Protein AF-A0A402BDM7-F1 (afdb_monomer_lite)

InterPro domains:
  IPR021607 Protein of unknown function DUF3224 [PF11528] (4-86)
  IPR023159 SO1590-like superfam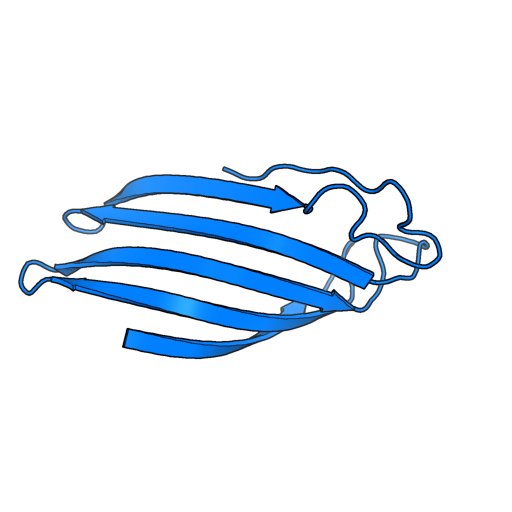ily [G3DSA:2.40.350.10] (1-87)
  IPR023159 SO1590-like superfamily [SSF159238] (5-86)

Structure (mmCIF, N/CA/C/O backbone):
data_AF-A0A402BDM7-F1
#
_entry.id   AF-A0A402BDM7-F1
#
loop_
_atom_site.group_PDB
_atom_site.id
_atom_site.type_symbol
_atom_site.label_atom_id
_atom_site.label_alt_id
_atom_site.label_comp_id
_atom_site.label_asym_id
_atom_site.label_entity_id
_atom_site.label_seq_id
_atom_site.pdbx_PDB_ins_code
_atom_site.Cartn_x
_atom_site.Cartn_y
_atom_site.Cartn_z
_atom_site.occupancy
_atom_site.B_iso_or_equiv
_atom_site.auth_seq_id
_atom_site.auth_comp_id
_atom_site.auth_asym_id
_atom_site.auth_atom_id
_atom_site.pdbx_PDB_model_num
ATOM 1 N N . MET A 1 1 ? 9.987 -8.110 -9.531 1.00 95.06 1 MET A N 1
ATOM 2 C CA . MET A 1 1 ? 10.604 -7.999 -8.187 1.00 95.06 1 MET A CA 1
ATOM 3 C C . MET A 1 1 ? 9.510 -7.862 -7.132 1.00 95.06 1 MET A C 1
ATOM 5 O O . MET A 1 1 ? 8.536 -7.174 -7.400 1.00 95.06 1 MET A O 1
ATOM 9 N N . LYS A 1 2 ? 9.647 -8.501 -5.963 1.00 97.50 2 LYS A N 1
ATOM 10 C CA . LYS A 1 2 ? 8.775 -8.287 -4.792 1.00 97.50 2 LYS A CA 1
ATOM 11 C C . LYS A 1 2 ? 9.575 -7.559 -3.712 1.00 97.50 2 LYS A C 1
ATOM 13 O O . LYS A 1 2 ? 10.731 -7.919 -3.506 1.00 97.50 2 LYS A O 1
ATOM 18 N N . THR A 1 3 ? 8.984 -6.574 -3.040 1.00 97.81 3 THR A N 1
ATOM 19 C CA . THR A 1 3 ? 9.623 -5.893 -1.904 1.00 97.81 3 THR A CA 1
ATOM 20 C C . THR A 1 3 ? 8.624 -5.558 -0.801 1.00 97.81 3 THR A C 1
ATOM 22 O O . THR A 1 3 ? 7.440 -5.358 -1.074 1.00 97.81 3 THR A O 1
ATOM 25 N N . ASP A 1 4 ? 9.122 -5.473 0.427 1.00 98.00 4 ASP A N 1
ATOM 26 C CA . ASP A 1 4 ? 8.388 -5.054 1.615 1.00 98.00 4 ASP A CA 1
ATOM 27 C C . ASP A 1 4 ? 8.866 -3.654 2.025 1.00 98.00 4 ASP A C 1
ATOM 29 O O . ASP A 1 4 ? 10.066 -3.400 2.132 1.00 98.00 4 ASP A O 1
ATOM 33 N N . VAL A 1 5 ? 7.934 -2.730 2.251 1.00 98.06 5 VAL A N 1
ATOM 34 C CA . VAL A 1 5 ? 8.226 -1.327 2.579 1.00 98.06 5 VAL A CA 1
ATOM 35 C C . VAL A 1 5 ? 7.513 -0.937 3.867 1.00 98.06 5 VAL A C 1
ATOM 37 O O . VAL A 1 5 ? 6.374 -1.339 4.098 1.00 98.06 5 VAL A O 1
ATOM 40 N N . LYS A 1 6 ? 8.171 -0.127 4.700 1.00 98.19 6 LYS A N 1
ATOM 41 C CA . LYS A 1 6 ? 7.562 0.532 5.861 1.00 98.19 6 LYS A CA 1
ATOM 42 C C . LYS A 1 6 ? 7.570 2.042 5.661 1.00 98.19 6 LYS A C 1
ATOM 44 O O . LYS A 1 6 ? 8.571 2.573 5.181 1.00 98.19 6 LYS A O 1
ATOM 49 N N . ARG A 1 7 ? 6.485 2.726 6.032 1.00 97.25 7 ARG A N 1
ATOM 50 C CA . ARG A 1 7 ? 6.398 4.198 5.980 1.00 97.25 7 ARG A CA 1
ATOM 51 C C . ARG A 1 7 ? 5.772 4.755 7.246 1.00 97.25 7 ARG A C 1
ATOM 53 O O . ARG A 1 7 ? 4.783 4.199 7.721 1.00 97.25 7 ARG A O 1
ATOM 60 N N . SER A 1 8 ? 6.295 5.891 7.694 1.00 97.81 8 SER A N 1
ATOM 61 C CA . SER A 1 8 ? 5.698 6.725 8.731 1.00 97.81 8 SER A CA 1
ATOM 62 C C . SER A 1 8 ? 5.074 7.977 8.106 1.00 97.81 8 SER A C 1
ATOM 64 O O . SER A 1 8 ? 5.660 8.620 7.233 1.00 97.81 8 SER A O 1
ATOM 66 N N . PHE A 1 9 ? 3.865 8.316 8.545 1.00 96.00 9 PHE A N 1
ATOM 67 C CA . PHE A 1 9 ? 3.0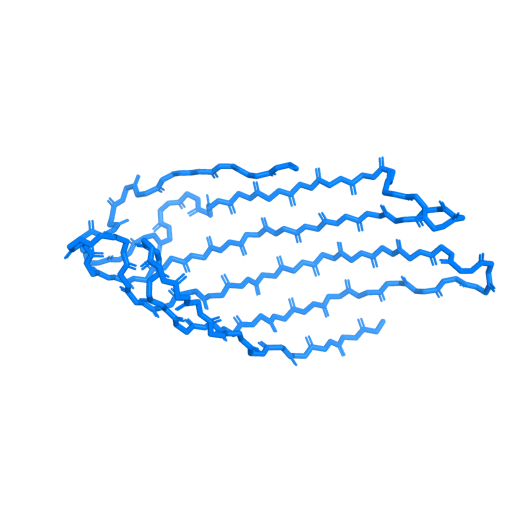90 9.474 8.103 1.00 96.00 9 PHE A CA 1
ATOM 68 C C . PHE A 1 9 ? 2.961 10.477 9.248 1.00 96.00 9 PHE A C 1
ATOM 70 O O . PHE A 1 9 ? 2.741 10.098 10.403 1.00 96.00 9 PHE A O 1
ATOM 77 N N . GLN A 1 10 ? 3.089 11.762 8.923 1.00 96.25 10 GLN A N 1
ATOM 78 C CA . GLN A 1 10 ? 2.976 12.871 9.868 1.00 96.25 10 GLN A CA 1
ATOM 79 C C . GLN A 1 10 ? 2.056 13.960 9.299 1.00 96.25 10 GLN A C 1
ATOM 81 O O . GLN A 1 10 ? 1.938 14.104 8.084 1.00 96.25 10 GLN A O 1
ATOM 86 N N . GLY A 1 11 ? 1.430 14.741 10.186 1.00 95.88 11 GLY A N 1
ATOM 87 C CA . GLY A 1 11 ? 0.433 15.759 9.839 1.00 95.88 11 GLY A CA 1
ATOM 88 C C . GLY A 1 11 ? -0.98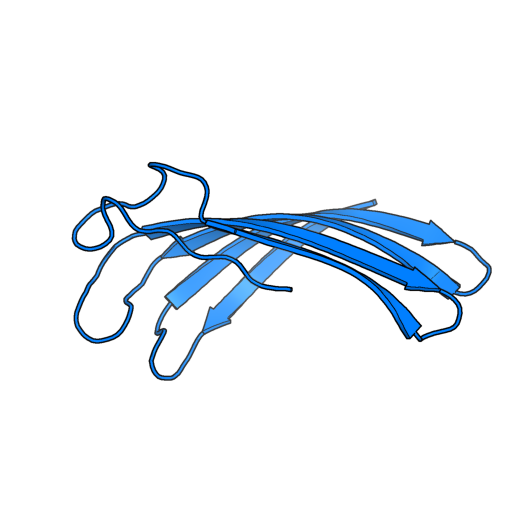6 15.299 10.171 1.00 95.88 11 GLY A C 1
ATOM 89 O O . GLY A 1 11 ? -1.202 14.657 11.204 1.00 95.88 11 GLY A O 1
ATOM 90 N N . ASP A 1 12 ? -1.940 15.610 9.292 1.00 95.25 12 ASP A N 1
ATOM 91 C CA . ASP A 1 12 ? -3.352 15.223 9.444 1.00 95.25 12 ASP A CA 1
ATOM 92 C C . ASP A 1 12 ? -3.539 13.704 9.503 1.00 95.25 12 ASP A C 1
ATOM 94 O O . ASP A 1 12 ? -4.454 13.205 10.161 1.00 95.25 12 ASP A O 1
ATOM 98 N N . ILE A 1 13 ? -2.631 12.966 8.862 1.00 95.62 13 ILE 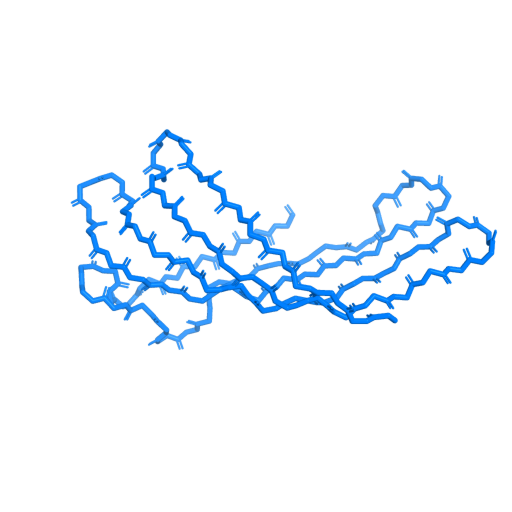A N 1
ATOM 99 C CA . ILE A 1 13 ? -2.488 11.523 9.008 1.00 95.62 13 ILE A CA 1
ATOM 100 C C . IL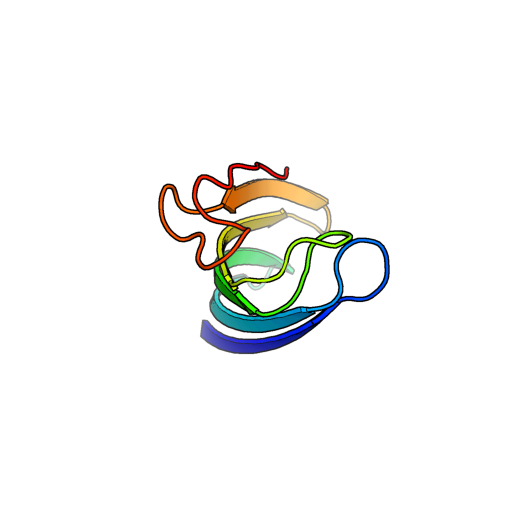E A 1 13 ? -1.240 11.268 9.846 1.00 95.62 13 ILE A C 1
ATOM 102 O O . ILE A 1 13 ? -0.120 11.547 9.419 1.00 95.62 13 ILE A O 1
ATOM 106 N N . LYS A 1 14 ? -1.434 10.704 11.038 1.00 98.38 14 LYS A N 1
ATOM 107 C CA . LYS A 1 14 ? -0.343 10.222 11.889 1.00 98.38 14 LYS A CA 1
ATOM 108 C C . LYS A 1 14 ? -0.451 8.710 11.992 1.00 98.38 14 LYS A C 1
ATOM 110 O O . LYS A 1 14 ? -1.318 8.208 12.710 1.00 98.38 14 LYS A O 1
ATOM 115 N N . ALA A 1 15 ? 0.383 7.999 11.245 1.00 98.38 15 ALA A N 1
ATOM 116 C CA . ALA A 1 15 ? 0.263 6.556 11.079 1.00 98.38 15 ALA A CA 1
ATOM 117 C C . ALA A 1 15 ? 1.592 5.892 10.721 1.00 98.38 15 ALA A C 1
ATOM 119 O O . ALA A 1 15 ? 2.500 6.535 10.207 1.00 98.38 15 ALA A O 1
ATOM 120 N N . GLU A 1 16 ? 1.655 4.586 10.940 1.00 98.69 16 GLU A N 1
ATOM 121 C CA . GLU A 1 16 ? 2.685 3.700 10.407 1.00 98.69 16 GLU A CA 1
ATOM 122 C C . GLU A 1 16 ? 2.050 2.750 9.395 1.00 98.69 16 GLU A C 1
ATOM 124 O O . GLU A 1 16 ? 0.875 2.386 9.514 1.00 98.69 16 GLU A O 1
ATOM 129 N N . SER A 1 17 ? 2.826 2.315 8.412 1.00 98.25 17 SER A N 1
ATOM 130 C CA . SER A 1 17 ? 2.359 1.371 7.403 1.00 98.25 17 SER A CA 1
ATOM 131 C C . SER A 1 17 ? 3.379 0.303 7.049 1.00 98.25 17 SER A C 1
ATOM 133 O O . SER A 1 17 ? 4.589 0.465 7.220 1.00 98.25 17 SER A O 1
ATOM 135 N N . THR A 1 18 ? 2.850 -0.791 6.515 1.00 98.50 18 THR A N 1
ATOM 136 C CA . THR A 1 18 ? 3.600 -1.879 5.887 1.00 98.50 18 THR A CA 1
ATOM 137 C C . THR A 1 18 ? 2.968 -2.189 4.539 1.00 98.50 18 THR A C 1
ATOM 139 O O . THR A 1 18 ? 1.758 -2.430 4.484 1.00 98.50 18 THR A O 1
ATOM 142 N N . ALA A 1 19 ? 3.770 -2.232 3.481 1.00 98.25 19 ALA A N 1
ATOM 143 C CA . ALA A 1 19 ? 3.321 -2.517 2.127 1.00 98.25 19 ALA A CA 1
ATOM 144 C C . ALA A 1 19 ? 4.115 -3.658 1.496 1.00 98.25 19 ALA A C 1
ATOM 146 O O . ALA A 1 19 ? 5.325 -3.749 1.689 1.00 98.25 19 ALA A O 1
ATOM 147 N N . VAL A 1 20 ? 3.436 -4.468 0.684 1.00 98.62 20 VAL A N 1
ATOM 148 C CA . VAL A 1 20 ? 4.077 -5.398 -0.254 1.00 98.62 20 VAL A CA 1
ATOM 149 C C . VAL A 1 20 ? 3.889 -4.849 -1.657 1.00 98.62 20 VAL A C 1
ATOM 151 O O . VAL A 1 20 ? 2.756 -4.604 -2.073 1.00 98.62 20 VAL A O 1
ATOM 154 N N . LEU A 1 21 ? 4.992 -4.673 -2.380 1.00 98.38 21 LEU A N 1
ATOM 155 C CA . LEU A 1 21 ? 5.011 -4.174 -3.750 1.00 98.38 21 LEU A CA 1
ATOM 156 C C . LEU A 1 21 ? 5.462 -5.284 -4.700 1.00 98.38 21 LEU A C 1
ATOM 158 O O . LEU A 1 21 ? 6.439 -5.987 -4.428 1.00 98.38 21 LEU A O 1
ATOM 162 N N . LEU A 1 22 ? 4.793 -5.389 -5.844 1.00 98.50 22 LEU A N 1
ATOM 163 C CA . LEU A 1 22 ? 5.259 -6.133 -7.009 1.00 98.50 22 LEU A CA 1
ATOM 164 C C . LEU A 1 22 ? 5.648 -5.126 -8.086 1.00 98.50 22 LEU A C 1
ATOM 166 O O . LEU A 1 22 ? 4.846 -4.273 -8.449 1.00 98.50 22 LEU A O 1
ATOM 170 N N . MET A 1 23 ? 6.884 -5.215 -8.565 1.00 97.62 23 MET A N 1
ATOM 171 C CA . MET A 1 23 ? 7.502 -4.227 -9.448 1.00 97.62 23 MET A CA 1
ATOM 172 C C . MET A 1 23 ? 8.063 -4.885 -10.707 1.00 97.62 23 MET A C 1
ATOM 174 O O . MET A 1 23 ? 8.645 -5.976 -10.640 1.00 97.62 23 MET A O 1
ATOM 178 N N . CYS A 1 24 ? 7.954 -4.182 -11.827 1.00 96.94 24 CYS A N 1
ATOM 179 C CA . CYS A 1 24 ? 8.677 -4.438 -13.065 1.00 96.94 24 CYS A CA 1
ATOM 180 C C . CYS A 1 24 ? 9.606 -3.250 -13.334 1.00 96.94 24 CYS A C 1
ATOM 182 O O . CYS A 1 24 ? 9.175 -2.104 -13.212 1.00 96.94 24 CYS A O 1
ATOM 184 N N . LEU A 1 25 ? 10.860 -3.525 -13.683 1.00 95.00 25 LEU A N 1
ATOM 185 C CA . LEU A 1 25 ? 11.817 -2.522 -14.144 1.00 95.00 25 LEU A CA 1
ATOM 186 C C . LEU A 1 25 ? 12.333 -2.972 -15.509 1.00 95.00 25 LEU A C 1
ATOM 188 O O . LEU A 1 25 ? 12.770 -4.115 -15.639 1.00 95.00 25 LEU A O 1
ATOM 192 N N . ALA A 1 26 ? 12.249 -2.093 -16.500 1.00 94.62 26 ALA A N 1
ATOM 193 C CA . ALA A 1 26 ? 12.762 -2.319 -17.843 1.00 94.62 26 ALA A CA 1
ATOM 194 C C . ALA A 1 26 ? 14.119 -1.627 -18.032 1.00 94.62 26 ALA A C 1
ATOM 196 O O . ALA A 1 26 ? 14.409 -0.610 -17.400 1.00 94.62 26 ALA A O 1
ATOM 197 N N . ASP A 1 27 ? 14.923 -2.139 -18.964 1.00 93.94 27 ASP A N 1
ATOM 198 C CA . ASP A 1 27 ? 16.275 -1.627 -19.234 1.00 93.94 27 ASP A CA 1
ATOM 199 C C . ASP A 1 27 ? 16.278 -0.179 -19.749 1.00 93.94 27 ASP A C 1
ATOM 201 O O . ASP A 1 27 ? 17.243 0.556 -19.557 1.00 93.94 27 ASP A O 1
ATOM 205 N N . ASN A 1 28 ? 15.180 0.260 -20.373 1.00 92.19 28 ASN A N 1
ATOM 206 C CA . ASN A 1 28 ? 15.014 1.629 -20.867 1.00 92.19 28 ASN A CA 1
ATOM 207 C C . ASN A 1 28 ? 14.617 2.642 -19.770 1.00 92.19 28 ASN A C 1
ATOM 209 O O . ASN A 1 28 ? 14.266 3.777 -20.087 1.00 92.19 28 ASN A O 1
ATOM 213 N N . GLY A 1 29 ? 14.623 2.236 -18.496 1.00 90.31 29 GLY A N 1
ATOM 214 C CA . GLY A 1 29 ? 14.263 3.083 -17.357 1.00 90.31 29 GLY A CA 1
ATOM 215 C C . GLY A 1 29 ? 12.760 3.200 -17.094 1.00 90.31 29 GLY A C 1
ATOM 216 O O . GLY A 1 29 ? 12.367 3.877 -16.144 1.00 90.31 29 GLY A O 1
ATOM 217 N N . SER A 1 30 ? 11.914 2.538 -17.888 1.00 96.12 30 SER A N 1
ATOM 218 C CA . SER A 1 30 ? 10.485 2.427 -17.582 1.00 96.12 30 SER A CA 1
ATOM 219 C C . SER A 1 30 ? 10.276 1.473 -16.411 1.00 96.12 30 SER A C 1
ATOM 221 O O . SER A 1 30 ? 10.983 0.472 -16.264 1.00 96.12 30 SER A O 1
ATOM 223 N N . ALA A 1 31 ? 9.290 1.761 -15.573 1.00 96.75 31 ALA A N 1
ATOM 224 C CA . ALA A 1 31 ? 8.972 0.916 -14.435 1.00 96.75 31 ALA A CA 1
ATOM 225 C C . ALA A 1 31 ? 7.477 0.934 -14.150 1.00 96.75 31 ALA A C 1
ATOM 227 O O . ALA A 1 31 ? 6.777 1.890 -14.466 1.00 96.75 31 ALA A O 1
ATOM 228 N N . GLY A 1 32 ? 6.996 -0.127 -13.520 1.00 97.31 32 GLY A N 1
ATOM 229 C CA . GLY A 1 32 ? 5.622 -0.218 -13.057 1.00 97.31 32 GLY A CA 1
ATOM 230 C C . GLY A 1 32 ? 5.552 -0.963 -11.742 1.00 97.31 32 GLY A C 1
ATOM 231 O O . GLY A 1 32 ? 6.391 -1.825 -11.461 1.00 97.31 32 GLY A O 1
ATOM 232 N N . TYR A 1 33 ? 4.555 -0.643 -10.927 1.00 97.69 33 TYR A N 1
ATOM 233 C CA . TYR A 1 33 ? 4.326 -1.365 -9.688 1.00 97.69 33 TYR A CA 1
ATOM 234 C C . TYR A 1 33 ? 2.854 -1.431 -9.298 1.00 97.69 33 TYR A C 1
ATOM 236 O O . TYR A 1 33 ? 2.047 -0.579 -9.665 1.00 97.69 33 TYR A O 1
ATOM 244 N N . VAL A 1 34 ? 2.539 -2.440 -8.491 1.00 98.25 34 VAL A N 1
ATOM 245 C CA . VAL A 1 34 ? 1.287 -2.557 -7.741 1.00 98.25 34 VAL A CA 1
ATOM 246 C C . VAL A 1 34 ? 1.601 -2.887 -6.290 1.00 98.25 34 VAL A C 1
ATOM 248 O O . VAL A 1 34 ? 2.582 -3.576 -5.997 1.00 98.25 34 VAL A O 1
ATOM 251 N N . ALA A 1 35 ? 0.778 -2.392 -5.377 1.00 98.38 35 ALA A N 1
ATOM 252 C CA . ALA A 1 35 ? 1.017 -2.475 -3.950 1.00 98.38 35 ALA A CA 1
ATOM 253 C C . ALA A 1 35 ? -0.274 -2.706 -3.165 1.00 98.38 35 ALA A C 1
ATOM 255 O O . ALA A 1 35 ? -1.345 -2.212 -3.519 1.00 98.38 35 ALA A O 1
ATOM 256 N N . THR A 1 36 ? -0.150 -3.433 -2.058 1.00 98.62 36 THR A N 1
ATOM 257 C CA . THR A 1 36 ? -1.146 -3.451 -0.982 1.00 98.62 36 THR A CA 1
ATOM 258 C C . THR A 1 36 ? -0.469 -2.966 0.291 1.00 98.62 36 THR A C 1
ATOM 260 O O . THR A 1 36 ? 0.518 -3.559 0.727 1.00 98.62 36 THR A O 1
ATOM 263 N N . GLU A 1 37 ? -0.990 -1.888 0.868 1.00 98.38 37 GLU A N 1
ATOM 264 C CA . GLU A 1 37 ? -0.421 -1.190 2.018 1.00 98.38 37 GLU A CA 1
ATOM 265 C C . GLU A 1 37 ? -1.423 -1.163 3.173 1.00 98.38 37 GLU A C 1
ATOM 267 O O . GLU A 1 37 ? -2.538 -0.661 3.034 1.00 98.38 37 GLU A O 1
ATOM 272 N N . ARG A 1 38 ? -1.035 -1.704 4.332 1.00 98.56 38 ARG A N 1
ATOM 273 C CA . ARG A 1 38 ? -1.821 -1.604 5.565 1.00 98.56 38 ARG A CA 1
ATOM 274 C C . ARG A 1 38 ? -1.327 -0.421 6.380 1.00 98.56 38 ARG A C 1
ATOM 276 O O . ARG A 1 38 ? -0.165 -0.405 6.775 1.00 98.56 38 ARG A O 1
ATOM 283 N N . VAL A 1 39 ? -2.232 0.498 6.693 1.00 98.50 39 VAL A N 1
ATOM 284 C CA . VAL A 1 39 ? -1.971 1.713 7.471 1.00 98.50 39 VAL A CA 1
ATOM 285 C C . VAL A 1 39 ? -2.614 1.582 8.849 1.00 98.50 39 VAL A C 1
ATOM 287 O O . VAL A 1 39 ? -3.778 1.196 8.956 1.00 98.50 39 VAL A O 1
ATOM 290 N N . VAL A 1 40 ? -1.876 1.906 9.911 1.00 98.75 40 VAL A N 1
ATOM 291 C CA . VAL A 1 40 ? -2.358 1.917 11.301 1.00 98.75 40 VAL A CA 1
ATOM 292 C C . VAL A 1 40 ? -2.009 3.244 11.952 1.00 98.75 40 VAL A C 1
ATOM 294 O O . VAL A 1 40 ? -0.842 3.618 12.031 1.00 98.75 40 VAL A O 1
ATOM 297 N N . GLY A 1 41 ? -3.016 3.946 12.460 1.00 98.38 41 GLY A N 1
ATOM 298 C CA . GLY A 1 41 ? -2.813 5.234 13.105 1.00 98.38 41 GLY A CA 1
ATOM 299 C C . GLY A 1 41 ? -4.107 6.014 13.226 1.00 98.38 41 GLY A C 1
ATOM 300 O O . GLY A 1 41 ? -5.145 5.458 13.584 1.00 98.38 41 GLY A O 1
ATOM 301 N N . ARG A 1 42 ? -4.047 7.311 12.933 1.00 98.19 42 ARG A N 1
ATOM 302 C CA . ARG A 1 42 ? -5.212 8.192 12.984 1.00 98.19 42 ARG A CA 1
ATOM 303 C C . ARG A 1 42 ? -5.257 9.186 11.831 1.00 98.19 42 ARG A C 1
ATOM 305 O O . ARG A 1 42 ? -4.213 9.614 11.339 1.00 98.19 42 ARG A O 1
ATOM 312 N N . ILE A 1 43 ? -6.476 9.582 11.478 1.00 97.56 43 ILE A N 1
ATOM 313 C CA . ILE A 1 43 ? -6.784 10.704 10.586 1.00 97.56 43 ILE A CA 1
ATOM 314 C C . ILE A 1 43 ? -7.501 11.761 11.430 1.00 97.56 43 ILE A C 1
ATOM 316 O O . ILE A 1 43 ? -8.608 11.523 11.921 1.00 97.56 43 ILE A O 1
ATOM 320 N N . GLY A 1 44 ? -6.861 12.907 11.653 1.00 96.62 44 GLY A N 1
ATOM 321 C CA . GLY A 1 44 ? -7.316 13.882 12.643 1.00 96.62 44 GLY A CA 1
ATOM 322 C C . GLY A 1 44 ? -7.422 13.246 14.035 1.00 96.62 44 GLY A C 1
ATOM 323 O O . GLY A 1 44 ? -6.439 12.726 14.569 1.00 96.62 44 GLY A O 1
ATOM 324 N N . SER A 1 45 ? -8.621 13.265 14.623 1.00 97.25 45 SER A N 1
ATOM 325 C CA . SER A 1 45 ? -8.916 12.610 15.905 1.00 97.25 45 SER A CA 1
ATOM 326 C C . SER A 1 45 ? -9.297 11.129 15.787 1.00 97.25 45 SER A C 1
ATOM 328 O O . SER A 1 45 ? -9.268 10.436 16.799 1.00 97.25 45 SER A O 1
ATOM 330 N N . ARG A 1 46 ? -9.624 10.633 14.584 1.00 98.44 46 ARG A N 1
ATOM 331 C CA . ARG A 1 46 ? -10.188 9.291 14.371 1.00 98.44 46 ARG A CA 1
ATOM 332 C C . ARG A 1 46 ? -9.092 8.242 14.261 1.00 98.44 46 ARG A C 1
ATOM 334 O O . ARG A 1 46 ? -8.310 8.273 13.311 1.00 98.44 46 ARG A O 1
ATOM 341 N N . SER A 1 47 ? -9.064 7.295 15.186 1.00 98.69 47 SER A N 1
ATOM 342 C CA . SER A 1 47 ? -8.069 6.225 15.250 1.00 98.69 47 SER A CA 1
ATOM 343 C C . SER A 1 47 ? -8.585 4.918 14.647 1.00 98.69 47 SER A C 1
ATOM 345 O O . SER A 1 47 ? -9.748 4.540 14.800 1.00 98.69 47 SER A O 1
ATOM 347 N N . GLY A 1 48 ? -7.702 4.191 13.969 1.00 98.69 48 GLY A N 1
ATOM 348 C CA . GLY A 1 48 ? -8.033 2.915 13.352 1.00 98.69 48 GLY A CA 1
ATOM 349 C C . GLY A 1 48 ? -6.937 2.397 12.429 1.00 98.69 48 GLY A C 1
ATOM 350 O O . GLY A 1 48 ? -5.784 2.825 12.464 1.00 98.69 48 GLY A O 1
ATOM 351 N N . SER A 1 49 ? -7.314 1.454 11.578 1.00 98.75 49 SER A N 1
ATOM 352 C CA . SER A 1 49 ? -6.483 0.989 10.471 1.00 98.75 49 SER A CA 1
ATOM 353 C C . SER A 1 49 ? -7.306 0.878 9.202 1.00 98.75 49 SER A C 1
ATOM 355 O O . SER A 1 49 ? -8.530 0.840 9.271 1.00 98.75 49 SER A O 1
ATOM 357 N N . PHE A 1 50 ? -6.644 0.844 8.056 1.00 98.62 50 PHE A N 1
ATOM 358 C CA . PHE A 1 50 ? -7.266 0.607 6.757 1.00 98.62 50 PHE A CA 1
ATOM 359 C C . PHE A 1 50 ? -6.219 0.077 5.775 1.00 98.62 50 PHE A C 1
ATOM 361 O O . PHE A 1 50 ? -5.021 0.068 6.074 1.00 98.62 50 PHE A O 1
ATOM 368 N N . VAL A 1 51 ? -6.670 -0.397 4.616 1.00 98.62 51 VAL A N 1
ATOM 369 C CA . VAL A 1 51 ? -5.795 -0.890 3.548 1.00 98.62 51 VAL A CA 1
ATOM 370 C C . VAL A 1 51 ? -5.942 -0.004 2.319 1.00 98.62 51 VAL A C 1
ATOM 372 O O . VAL A 1 51 ? -7.060 0.314 1.915 1.00 98.62 51 VAL A O 1
ATOM 375 N N . ILE A 1 52 ? -4.813 0.367 1.721 1.00 98.12 52 ILE A N 1
ATOM 376 C CA . ILE A 1 52 ? -4.729 1.054 0.434 1.00 98.12 52 ILE A CA 1
ATOM 377 C C . ILE A 1 52 ? -4.216 0.053 -0.603 1.00 98.12 52 ILE A C 1
ATOM 379 O O . ILE A 1 52 ? -3.231 -0.646 -0.361 1.00 98.12 52 ILE A O 1
ATOM 383 N N . GLN A 1 53 ? -4.860 -0.002 -1.764 1.00 98.50 53 GLN A N 1
ATOM 384 C CA . GLN A 1 53 ? -4.279 -0.601 -2.964 1.00 98.50 53 GLN A CA 1
ATOM 385 C C . GLN A 1 53 ? -3.914 0.517 -3.924 1.00 98.50 53 GLN A C 1
ATOM 387 O O . GLN A 1 53 ? -4.736 1.393 -4.178 1.00 98.50 53 GLN A O 1
ATOM 392 N N . HIS A 1 54 ? -2.678 0.515 -4.412 1.00 98.06 54 HIS A N 1
ATOM 393 C CA . HIS A 1 54 ? -2.173 1.564 -5.291 1.00 98.06 54 HIS A CA 1
ATOM 394 C C . HIS A 1 54 ? -1.113 1.027 -6.245 1.00 98.06 54 HIS A C 1
ATOM 396 O O . HIS A 1 54 ? -0.532 -0.038 -6.024 1.00 98.06 54 HIS A O 1
ATOM 402 N N . GLY A 1 55 ? -0.863 1.770 -7.309 1.00 97.56 55 GLY A N 1
ATOM 403 C CA . GLY A 1 55 ? 0.114 1.416 -8.318 1.00 97.56 55 GLY A CA 1
ATOM 404 C C . GLY A 1 55 ? 0.338 2.558 -9.289 1.00 97.56 55 GLY A C 1
ATOM 405 O O . GLY A 1 55 ? -0.281 3.617 -9.194 1.00 97.56 55 GLY A O 1
ATOM 406 N N . GLY A 1 56 ? 1.256 2.335 -10.212 1.00 96.94 56 GLY A N 1
ATOM 407 C CA . GLY A 1 56 ? 1.537 3.290 -11.266 1.00 96.94 56 GLY A CA 1
ATOM 408 C C . GLY A 1 56 ? 2.636 2.812 -12.192 1.00 96.94 56 GLY A C 1
ATOM 409 O O . GLY A 1 56 ? 3.307 1.810 -11.918 1.00 96.94 56 GLY A O 1
ATOM 410 N N . ALA A 1 57 ? 2.809 3.552 -13.277 1.00 97.19 57 ALA A N 1
ATOM 411 C CA . ALA A 1 57 ? 3.825 3.325 -14.284 1.00 97.19 57 ALA A CA 1
ATOM 412 C C . ALA A 1 57 ? 4.555 4.627 -14.620 1.00 97.19 57 ALA A C 1
ATOM 414 O O . ALA A 1 57 ? 3.990 5.721 -14.556 1.00 97.19 57 ALA A O 1
ATOM 415 N N . VAL A 1 58 ? 5.828 4.487 -14.972 1.00 96.44 58 VAL A N 1
ATOM 416 C CA . VAL A 1 58 ? 6.664 5.560 -15.495 1.00 96.44 58 VAL A CA 1
ATOM 417 C C . VAL A 1 58 ? 7.284 5.125 -16.815 1.00 96.44 58 VAL A C 1
ATOM 419 O O . VAL A 1 58 ? 7.734 3.986 -16.950 1.00 96.44 58 VAL A O 1
ATOM 422 N N . GLU A 1 59 ? 7.347 6.047 -17.767 1.00 95.94 59 GLU A N 1
ATOM 423 C CA . GLU A 1 59 ? 8.027 5.894 -19.052 1.00 95.94 59 GLU A CA 1
ATOM 424 C C . GLU A 1 59 ? 8.927 7.109 -19.275 1.00 95.94 59 GLU A C 1
ATOM 426 O O . GLU A 1 59 ? 8.494 8.250 -19.107 1.00 95.94 59 GLU A O 1
ATOM 431 N N . ALA A 1 60 ? 10.201 6.874 -19.607 1.00 87.19 60 ALA A N 1
ATOM 432 C CA . ALA A 1 60 ? 11.188 7.935 -19.841 1.00 87.19 60 ALA A CA 1
ATOM 433 C C . ALA A 1 60 ? 11.229 9.014 -18.727 1.00 87.19 60 ALA A C 1
ATOM 435 O O . ALA A 1 60 ? 11.391 10.204 -18.992 1.00 87.19 60 ALA A O 1
ATOM 436 N N . GLY A 1 61 ? 11.052 8.600 -17.467 1.00 84.81 61 GLY A N 1
ATOM 437 C CA . GLY A 1 61 ? 11.044 9.491 -16.300 1.00 84.81 61 GLY A CA 1
ATOM 438 C C . GLY A 1 61 ? 9.735 10.254 -16.054 1.00 84.81 61 GLY A C 1
ATOM 439 O O . GLY A 1 61 ? 9.659 11.001 -15.081 1.00 84.81 61 GLY A O 1
ATOM 440 N N . SER A 1 62 ? 8.705 10.057 -16.879 1.00 92.69 62 SER A N 1
ATOM 441 C CA . SER A 1 62 ? 7.378 10.661 -16.708 1.00 92.69 62 SER A CA 1
ATOM 442 C C . SER A 1 62 ? 6.377 9.638 -16.180 1.00 92.69 62 SER A C 1
ATOM 444 O O . SER A 1 62 ? 6.379 8.495 -16.626 1.00 92.69 62 SER A O 1
ATOM 446 N N . VAL A 1 63 ? 5.509 10.036 -15.245 1.00 92.81 63 VAL A N 1
ATOM 447 C CA . VAL A 1 63 ? 4.390 9.192 -14.793 1.00 92.81 63 VAL A CA 1
ATOM 448 C C . VAL A 1 63 ? 3.381 9.065 -15.930 1.00 92.81 63 VAL A C 1
ATOM 450 O O . VAL A 1 63 ? 2.896 10.075 -16.435 1.00 92.81 63 VAL A O 1
ATOM 453 N N . THR A 1 64 ? 3.081 7.833 -16.332 1.00 95.00 64 THR A N 1
ATOM 454 C CA . THR A 1 64 ? 2.122 7.525 -17.404 1.00 95.00 64 THR A CA 1
ATOM 455 C C . THR A 1 64 ? 0.816 6.948 -16.879 1.00 95.00 64 THR A C 1
ATOM 457 O O . THR A 1 64 ? -0.213 7.093 -17.532 1.00 95.00 64 THR A O 1
ATOM 460 N N . ASP A 1 65 ? 0.841 6.330 -15.698 1.00 94.94 65 ASP A N 1
ATOM 461 C CA . ASP A 1 65 ? -0.340 5.781 -15.037 1.00 94.94 65 ASP A CA 1
ATOM 462 C C . ASP A 1 65 ? -0.171 5.887 -13.518 1.00 94.94 65 ASP A C 1
ATOM 464 O O . ASP A 1 65 ? 0.933 5.713 -12.985 1.00 94.94 65 ASP A O 1
AT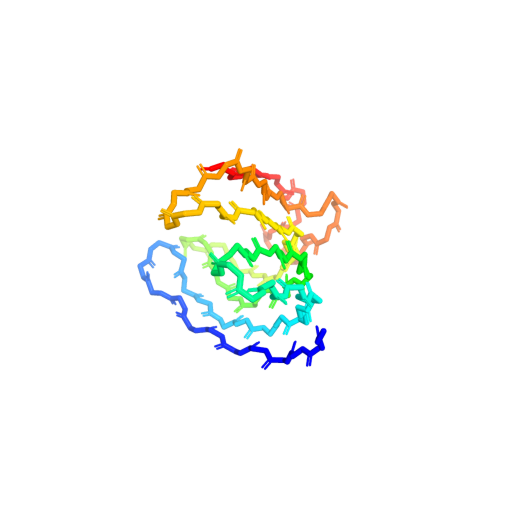OM 468 N N . SER A 1 66 ? -1.264 6.160 -12.820 1.00 96.31 66 SER A N 1
ATOM 469 C CA . SER A 1 66 ? -1.333 6.163 -11.369 1.00 96.31 66 SER A CA 1
ATOM 470 C C . SER A 1 66 ? -2.746 5.828 -10.912 1.00 96.31 66 SER A C 1
ATOM 472 O O . SER A 1 66 ? -3.749 6.292 -11.454 1.00 96.31 66 SER A O 1
ATOM 474 N N . PHE A 1 67 ? -2.828 5.019 -9.862 1.00 97.38 67 PHE A N 1
ATOM 475 C CA . PHE A 1 67 ? -4.080 4.783 -9.165 1.00 97.38 67 PHE A CA 1
ATOM 476 C C . PHE A 1 67 ? -3.827 4.523 -7.687 1.00 97.38 67 PHE A C 1
ATOM 478 O O . PHE A 1 67 ? -2.797 3.972 -7.288 1.00 97.38 67 PHE A O 1
ATOM 485 N N . GLY A 1 68 ? -4.826 4.818 -6.869 1.00 98.06 68 GLY A N 1
ATOM 486 C CA . GLY A 1 68 ? -4.874 4.358 -5.498 1.00 98.06 68 GLY A CA 1
ATOM 487 C C . GLY A 1 68 ? -6.256 4.514 -4.892 1.00 98.06 68 GLY A C 1
ATOM 488 O O . GLY A 1 68 ? -7.008 5.429 -5.225 1.00 98.06 68 GLY A O 1
ATOM 489 N N . TYR A 1 69 ? -6.615 3.595 -4.004 1.00 98.50 69 TYR A N 1
ATOM 490 C CA . TYR A 1 69 ? -7.887 3.639 -3.295 1.00 98.50 69 TYR A CA 1
ATOM 491 C C . TYR A 1 69 ? -7.824 2.910 -1.959 1.00 98.50 69 TYR A C 1
ATOM 493 O O . TYR A 1 69 ? -7.070 1.955 -1.768 1.00 98.50 69 TYR A O 1
ATOM 501 N N . VAL A 1 70 ? -8.669 3.353 -1.029 1.00 98.50 70 VAL A N 1
ATOM 502 C CA . VAL A 1 70 ? -8.941 2.615 0.208 1.00 98.50 70 VAL A CA 1
ATOM 503 C C . VAL A 1 70 ? -9.809 1.408 -0.134 1.00 98.50 70 VAL A C 1
ATOM 505 O O . VAL A 1 70 ? -10.912 1.572 -0.659 1.00 98.50 70 VAL A O 1
ATOM 508 N N . VAL A 1 71 ? -9.348 0.201 0.202 1.00 98.62 71 VAL A N 1
ATOM 509 C CA . VAL A 1 71 ? -10.102 -1.040 -0.022 1.00 98.62 71 VAL A CA 1
ATOM 510 C C . VAL A 1 71 ? -11.432 -0.959 0.737 1.00 98.62 71 VAL A C 1
ATOM 512 O O . VAL A 1 71 ? -11.416 -0.801 1.968 1.00 98.62 71 VAL A O 1
ATOM 515 N N . PRO A 1 72 ? -12.588 -1.056 0.055 1.00 98.38 72 PRO A N 1
ATOM 516 C CA . PRO A 1 72 ? -13.888 -0.946 0.701 1.00 98.38 72 PRO A CA 1
ATOM 517 C C . PRO A 1 72 ? -14.046 -1.927 1.866 1.00 98.38 72 PRO A C 1
ATOM 519 O O . PRO A 1 72 ? -13.817 -3.122 1.728 1.00 98.38 72 PRO A O 1
ATOM 522 N N . GLY A 1 73 ? -14.440 -1.410 3.031 1.00 98.44 73 GLY A N 1
ATOM 523 C CA . GLY A 1 73 ? -14.654 -2.223 4.236 1.00 98.44 73 GLY A CA 1
ATOM 524 C C . GLY A 1 73 ? -13.384 -2.594 5.011 1.00 98.44 73 GLY A C 1
ATOM 525 O O . GLY A 1 73 ? -13.496 -3.210 6.062 1.00 98.44 73 GLY A O 1
ATOM 526 N N . SER A 1 74 ? -12.194 -2.180 4.561 1.00 98.69 74 SER A N 1
ATOM 527 C CA . SER A 1 74 ? -10.935 -2.445 5.284 1.00 98.69 74 SER A CA 1
ATOM 528 C C . SER A 1 74 ? -10.735 -1.591 6.541 1.00 98.69 74 SER A C 1
ATOM 530 O O . SER A 1 74 ? -9.875 -1.897 7.366 1.00 98.69 74 SER A O 1
ATOM 532 N N . GLY A 1 75 ? -11.499 -0.504 6.674 1.00 98.62 75 GLY A N 1
ATOM 533 C CA . GLY A 1 75 ? -11.416 0.418 7.799 1.00 98.62 75 GLY A CA 1
ATOM 534 C C . GLY A 1 75 ? -11.821 -0.227 9.128 1.00 98.62 75 GLY A C 1
ATOM 535 O O . GLY A 1 75 ? -12.866 -0.867 9.207 1.00 98.62 75 GLY A O 1
ATOM 536 N N . THR A 1 76 ? -11.036 -0.009 10.183 1.00 98.81 76 THR A N 1
ATOM 537 C CA . THR A 1 76 ? -11.297 -0.498 11.548 1.00 98.81 76 THR A CA 1
ATOM 538 C C . THR A 1 76 ? -11.430 0.650 12.549 1.00 98.81 76 THR A C 1
ATOM 540 O O . THR A 1 76 ? -11.041 1.783 12.265 1.00 98.81 76 THR A O 1
ATOM 543 N N . GLY A 1 77 ? -11.968 0.365 13.740 1.00 98.56 77 GLY A N 1
ATOM 544 C CA . GLY A 1 77 ? -12.138 1.370 14.792 1.00 98.56 77 GLY A CA 1
ATOM 545 C C . GLY A 1 77 ? -13.026 2.524 14.328 1.00 98.56 77 GLY A C 1
ATOM 546 O O . GLY A 1 77 ? -14.093 2.304 13.751 1.00 98.56 77 GLY A O 1
ATOM 547 N N . GLU A 1 78 ? -12.559 3.752 14.530 1.00 98.69 78 GLU A N 1
ATOM 548 C CA . GLU A 1 78 ? -13.264 4.975 14.128 1.00 98.69 78 GLU A CA 1
ATOM 549 C C . GLU A 1 78 ? -13.123 5.273 12.628 1.00 98.69 78 GLU A C 1
ATOM 551 O O . GLU A 1 78 ? -13.733 6.214 12.116 1.00 98.69 78 GLU A O 1
ATOM 556 N N . LEU A 1 79 ? -12.329 4.475 11.905 1.00 98.62 79 LEU A N 1
ATOM 557 C CA . LEU A 1 79 ? -12.157 4.540 10.452 1.00 98.62 79 LEU A CA 1
ATOM 558 C C . LEU A 1 79 ? -13.024 3.511 9.710 1.00 98.62 79 LEU A C 1
ATOM 560 O O . LEU A 1 79 ? -12.893 3.359 8.496 1.00 98.62 79 LEU A O 1
ATOM 564 N N . GLN A 1 80 ? -13.938 2.816 10.393 1.00 98.62 80 GLN A N 1
ATOM 565 C CA . GLN A 1 80 ? -14.949 2.003 9.713 1.00 98.62 80 GLN A CA 1
ATOM 566 C C . GLN A 1 80 ? -15.732 2.841 8.693 1.00 98.62 80 GLN A C 1
ATOM 568 O O . GLN A 1 80 ? -16.041 4.011 8.916 1.00 98.62 80 GLN A O 1
ATOM 573 N N . GLY A 1 81 ? -16.010 2.241 7.534 1.00 98.12 81 GLY A N 1
ATOM 574 C CA . GLY A 1 81 ? -16.678 2.928 6.427 1.00 98.12 81 GLY A CA 1
ATOM 575 C C . GLY A 1 81 ? -15.798 3.904 5.639 1.00 98.12 81 GLY A C 1
ATOM 576 O O . GLY A 1 81 ? -16.292 4.471 4.668 1.00 98.12 81 GLY A O 1
ATOM 577 N N . LEU A 1 82 ? -14.511 4.072 5.983 1.00 98.31 82 LEU A N 1
ATOM 578 C CA . LEU A 1 82 ? -13.591 4.934 5.234 1.00 98.31 82 LEU A CA 1
ATOM 579 C C . LEU A 1 82 ? -13.568 4.566 3.739 1.00 98.31 82 LEU A C 1
ATOM 581 O O . LEU A 1 82 ? -13.593 3.390 3.352 1.00 98.31 82 LEU A O 1
ATOM 585 N N . ARG A 1 83 ? -13.543 5.606 2.906 1.00 98.06 83 ARG A N 1
ATOM 586 C CA . ARG A 1 83 ? -13.393 5.564 1.451 1.00 98.06 83 ARG A CA 1
ATOM 587 C C . ARG A 1 83 ? -12.456 6.695 1.044 1.00 98.06 83 ARG A C 1
ATOM 589 O O . ARG A 1 83 ? -12.385 7.710 1.731 1.00 98.06 83 ARG A O 1
ATOM 596 N N . GLY A 1 84 ? -11.764 6.519 -0.070 1.00 96.50 84 GLY A N 1
ATOM 597 C CA . GLY A 1 84 ? -10.848 7.513 -0.609 1.00 96.50 84 GLY A CA 1
ATOM 598 C C . GLY A 1 84 ? -10.185 6.986 -1.870 1.00 96.50 84 GLY A C 1
ATOM 599 O O . GLY A 1 84 ? -10.062 5.771 -2.030 1.00 96.50 84 GLY A O 1
ATOM 600 N N . HIS A 1 85 ? -9.783 7.906 -2.738 1.00 95.94 85 HIS A N 1
ATOM 601 C CA . HIS A 1 85 ? -9.023 7.636 -3.951 1.00 95.94 85 HIS A CA 1
ATOM 602 C C . HIS A 1 85 ? -7.855 8.620 -4.019 1.00 95.94 85 HIS A C 1
ATOM 604 O O . HIS A 1 85 ? -7.972 9.746 -3.532 1.00 95.94 85 HIS A O 1
ATOM 610 N N . CYS A 1 86 ? -6.753 8.200 -4.624 1.00 79.81 86 CYS A N 1
ATOM 611 C CA . CYS A 1 86 ? -5.672 9.074 -5.053 1.00 79.81 86 CYS A CA 1
ATOM 612 C C . CYS A 1 86 ? -5.284 8.731 -6.495 1.00 79.81 86 CYS A C 1
ATOM 614 O O . CYS A 1 86 ? -5.435 7.590 -6.936 1.00 79.81 86 CYS A O 1
ATOM 616 N N . GLY A 1 87 ? -4.833 9.749 -7.220 1.00 65.00 87 GLY A N 1
ATOM 617 C CA . GLY A 1 87 ? -4.297 9.685 -8.574 1.00 65.00 87 GLY A CA 1
ATOM 618 C C . GLY A 1 87 ? -3.069 10.569 -8.636 1.00 65.00 87 GLY A C 1
ATOM 619 O O . GLY A 1 87 ? -3.080 11.606 -7.934 1.00 65.00 87 GLY A O 1
#

Radius of gyration: 14.43 Å; chains: 1; bounding box: 33×24×37 Å

Organism: NCBI:txid2014873

Secondary structure (DSSP, 8-state):
-EEEEEEEE-SSEEEEEEEEEEEEE-TTS-EEEEEEEEEEEEETTEEEEEEEEEEEEEETTEEEEEEEEEPTT---GGGTT---EE-

Sequence (87 aa):
MKTDVKRSFQGDIKAESTAVLLMCLADNGSAGYVATERVVGRIGSRSGSFVIQHGGAVEAGSVTDSFGYVVPGSGTGELQGLRGHCG

pLDDT: mean 96.5, std 4.54, range [65.0, 98.81]

Foldseek 3Di:
DKDKDWDADDDQWGWIKIKIKDKDADPQRKIKIWMKMKIFADRNPFGWIWIKIWMFIDDPNHTPGIWMWTDQQRTDGSCGRPIDIDD